Protein AF-A0A9W6S4X0-F1 (afdb_monomer_lite)

Structure (mmCIF, N/CA/C/O backbone):
data_AF-A0A9W6S4X0-F1
#
_entry.id   AF-A0A9W6S4X0-F1
#
loop_
_atom_site.group_PDB
_atom_site.id
_atom_site.type_symbol
_atom_site.label_atom_id
_atom_site.label_alt_id
_atom_site.label_comp_id
_atom_site.label_asym_id
_atom_site.label_entity_id
_atom_site.label_seq_id
_atom_site.pdbx_PDB_ins_code
_atom_site.Cartn_x
_atom_site.Cartn_y
_atom_site.Cartn_z
_atom_site.occupancy
_atom_site.B_iso_or_equiv
_atom_site.auth_seq_id
_atom_site.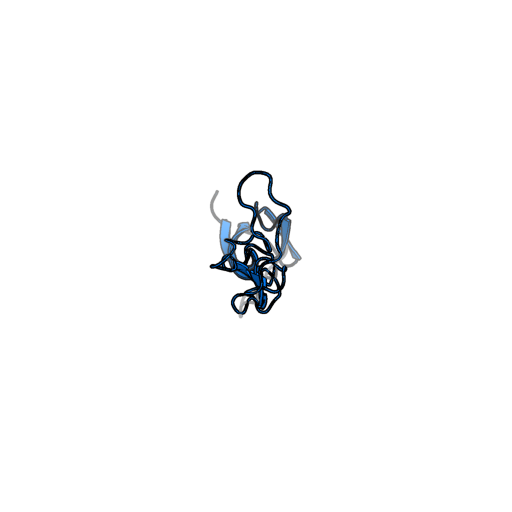auth_comp_id
_atom_site.auth_asym_id
_atom_site.auth_atom_id
_atom_site.pdbx_PDB_model_num
ATOM 1 N N . MET A 1 1 ? -1.018 1.455 41.306 1.00 39.91 1 MET A N 1
ATOM 2 C CA . MET A 1 1 ? -1.553 2.200 40.137 1.00 39.91 1 MET A CA 1
ATOM 3 C C . MET A 1 1 ? -1.912 1.153 39.099 1.00 39.91 1 MET A C 1
ATOM 5 O O . MET A 1 1 ? -1.119 0.854 38.219 1.00 39.91 1 MET A O 1
ATOM 9 N N . GLU A 1 2 ? -3.034 0.477 39.305 1.00 40.28 2 GLU A N 1
ATOM 10 C CA . GLU A 1 2 ? -3.358 -0.791 38.646 1.00 40.28 2 GLU A CA 1
ATOM 11 C C . GLU A 1 2 ? -4.745 -0.646 38.024 1.00 40.28 2 GLU A C 1
ATOM 13 O O . GLU A 1 2 ? -5.674 -0.227 38.710 1.00 40.28 2 GLU A O 1
ATOM 18 N N . GLY A 1 3 ? -4.874 -0.916 36.721 1.00 46.78 3 GLY A N 1
ATOM 19 C CA . GLY A 1 3 ? -6.175 -0.902 36.042 1.00 46.78 3 GLY A CA 1
ATOM 20 C C . GLY A 1 3 ? -6.211 -0.368 34.607 1.00 46.78 3 GLY A C 1
ATOM 2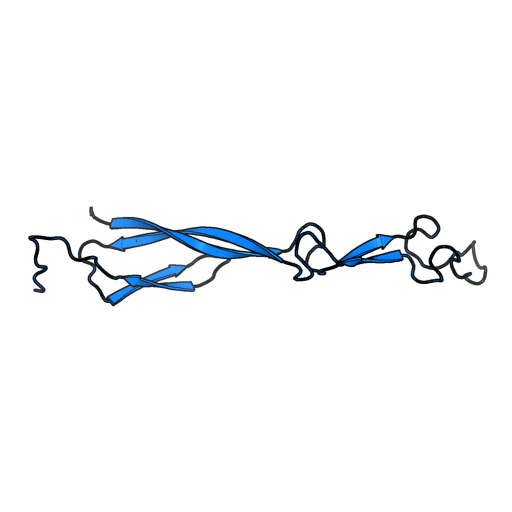1 O O . GLY A 1 3 ? -7.297 -0.108 34.104 1.00 46.78 3 GLY A O 1
ATOM 22 N N . ALA A 1 4 ? -5.082 -0.174 33.922 1.00 57.00 4 ALA A N 1
ATOM 23 C CA . ALA A 1 4 ? -5.118 0.107 32.486 1.00 57.00 4 ALA A CA 1
ATOM 24 C C . ALA A 1 4 ? -5.219 -1.216 31.709 1.00 57.00 4 ALA A C 1
ATOM 26 O O . ALA A 1 4 ? -4.270 -1.998 31.692 1.00 57.00 4 ALA A O 1
ATOM 27 N N . GLY A 1 5 ? -6.369 -1.477 31.087 1.00 68.69 5 GLY A N 1
ATOM 28 C CA . GLY A 1 5 ? -6.490 -2.531 30.081 1.00 68.69 5 GLY A CA 1
ATOM 29 C C . GLY A 1 5 ? -5.963 -2.007 28.748 1.00 68.69 5 GLY A C 1
ATOM 30 O O . GLY A 1 5 ? -6.282 -0.884 28.364 1.00 68.69 5 GLY A O 1
ATOM 31 N N . SER A 1 6 ? -5.149 -2.785 28.041 1.00 75.50 6 SER A N 1
ATOM 32 C CA . SER A 1 6 ? -4.754 -2.456 26.669 1.00 75.50 6 SER A CA 1
ATOM 33 C C . SER A 1 6 ? -5.639 -3.233 25.705 1.00 75.50 6 SER A C 1
ATOM 35 O O . SER A 1 6 ? -5.753 -4.451 25.832 1.00 75.50 6 SER A O 1
ATOM 37 N N . HIS A 1 7 ? -6.277 -2.537 24.766 1.00 84.56 7 HIS A N 1
ATOM 38 C CA . HIS A 1 7 ? -7.029 -3.177 23.691 1.00 84.56 7 HIS A CA 1
ATOM 39 C C . HIS A 1 7 ? -6.296 -3.003 22.368 1.00 84.56 7 HIS A C 1
ATOM 41 O O . HIS A 1 7 ? -6.030 -1.883 21.932 1.00 84.56 7 HIS A O 1
ATOM 47 N N . GLU A 1 8 ? -5.998 -4.127 21.727 1.00 86.88 8 GLU A N 1
ATOM 48 C CA . GLU A 1 8 ? -5.424 -4.164 20.390 1.00 86.88 8 GLU A CA 1
ATOM 49 C C . GLU A 1 8 ? -6.526 -4.070 19.336 1.00 86.88 8 GLU A C 1
ATOM 51 O O . GLU A 1 8 ? -7.588 -4.688 19.456 1.00 86.88 8 GLU A O 1
ATOM 56 N N . PHE A 1 9 ? -6.276 -3.290 18.291 1.00 86.62 9 PHE A N 1
ATOM 57 C CA . PHE A 1 9 ? -7.176 -3.164 17.155 1.00 86.62 9 PHE A CA 1
ATOM 58 C C . PHE A 1 9 ? -6.390 -3.037 15.854 1.00 86.62 9 PHE A C 1
ATOM 60 O O . PHE A 1 9 ? -5.269 -2.530 15.818 1.00 86.62 9 PHE A O 1
ATOM 67 N N . ALA A 1 10 ? -7.005 -3.519 14.779 1.00 89.56 10 ALA A N 1
ATOM 68 C CA . ALA A 1 10 ? -6.448 -3.493 13.440 1.00 89.56 10 ALA A CA 1
ATOM 69 C C . ALA A 1 10 ? -6.851 -2.204 12.716 1.00 89.56 10 ALA A C 1
ATOM 71 O O . ALA A 1 10 ? -8.035 -1.865 12.640 1.00 89.56 10 ALA A O 1
ATOM 72 N N . VAL A 1 11 ? -5.869 -1.506 12.156 1.00 90.31 11 VAL A N 1
ATOM 73 C CA . VAL A 1 11 ? -6.057 -0.317 11.325 1.00 90.31 11 VAL A CA 1
ATOM 74 C C . VAL A 1 11 ? -5.579 -0.627 9.917 1.00 90.31 11 VAL A C 1
ATOM 76 O O . VAL A 1 11 ? -4.473 -1.135 9.723 1.00 90.31 11 VAL A O 1
ATOM 79 N N . GLY A 1 12 ? -6.432 -0.334 8.937 1.00 90.31 12 GLY A N 1
ATOM 80 C CA . GLY A 1 12 ? -6.072 -0.438 7.530 1.00 90.31 12 GLY A CA 1
ATOM 81 C C . GLY A 1 12 ? -5.010 0.595 7.172 1.00 90.31 12 GLY A C 1
ATOM 82 O O . GLY A 1 12 ? -5.145 1.774 7.498 1.00 90.31 12 GLY A O 1
ATOM 83 N N . ASP A 1 13 ? -3.976 0.141 6.484 1.00 91.31 13 ASP A N 1
ATOM 84 C CA . ASP A 1 13 ? -2.875 0.951 5.986 1.00 91.31 13 ASP A CA 1
ATOM 85 C C . ASP A 1 13 ? -2.598 0.594 4.519 1.00 91.31 13 ASP A C 1
ATOM 87 O O . ASP A 1 13 ? -3.223 -0.298 3.930 1.00 91.31 13 ASP A O 1
ATOM 91 N N . ARG A 1 14 ? -1.655 1.297 3.903 1.00 92.19 14 ARG A N 1
ATOM 92 C CA . ARG A 1 14 ? -1.154 0.986 2.571 1.00 92.19 14 ARG A CA 1
ATOM 93 C C . ARG A 1 14 ? 0.358 1.103 2.546 1.00 92.19 14 ARG A C 1
ATOM 95 O O . ARG A 1 14 ? 0.921 2.110 2.963 1.00 92.19 14 ARG A O 1
ATOM 102 N N . GLU A 1 15 ? 0.999 0.100 1.978 1.00 92.69 15 GLU A N 1
ATOM 103 C CA . GLU A 1 15 ? 2.434 0.118 1.724 1.00 92.69 15 GLU A CA 1
ATOM 104 C C . GLU A 1 15 ? 2.702 0.281 0.226 1.00 92.69 15 GLU A C 1
ATOM 106 O O . GLU A 1 15 ? 1.870 -0.049 -0.627 1.00 92.69 15 GLU A O 1
ATOM 111 N N . ILE A 1 16 ? 3.864 0.843 -0.106 1.00 94.75 16 ILE A N 1
ATOM 112 C CA . ILE A 1 16 ? 4.291 0.997 -1.496 1.00 94.75 16 ILE A CA 1
ATOM 113 C C . ILE A 1 16 ? 4.457 -0.397 -2.101 1.00 94.75 16 ILE A C 1
ATOM 115 O O . ILE A 1 16 ? 5.094 -1.267 -1.518 1.00 94.75 16 ILE A O 1
ATOM 119 N N . CYS A 1 17 ? 3.895 -0.611 -3.290 1.00 95.38 17 CYS A N 1
ATOM 120 C CA . CYS A 1 17 ? 4.020 -1.891 -3.970 1.00 95.38 17 CYS A CA 1
ATOM 121 C C . CYS A 1 17 ? 5.477 -2.139 -4.358 1.00 95.38 17 CYS A C 1
ATOM 123 O O . CYS A 1 17 ? 5.994 -1.464 -5.250 1.00 95.38 17 CYS A O 1
ATOM 125 N N . ASP A 1 18 ? 6.098 -3.150 -3.755 1.00 93.94 18 ASP A N 1
ATOM 126 C CA . ASP A 1 18 ? 7.505 -3.471 -3.988 1.00 93.94 18 ASP A CA 1
ATOM 127 C C . ASP A 1 18 ? 7.794 -3.850 -5.456 1.00 93.94 18 ASP A C 1
ATOM 129 O O . ASP A 1 18 ? 8.779 -3.417 -6.050 1.00 93.94 18 ASP A O 1
ATOM 133 N N . SER A 1 19 ? 6.868 -4.542 -6.128 1.00 92.31 19 SER A N 1
ATOM 134 C CA . SER A 1 19 ? 7.066 -4.976 -7.522 1.00 92.31 19 SER A CA 1
ATOM 135 C C . SER A 1 19 ? 7.183 -3.832 -8.535 1.00 92.31 19 SER A C 1
ATOM 137 O O . SER A 1 19 ? 7.792 -4.005 -9.589 1.00 92.31 19 SER A O 1
ATOM 139 N N . CYS A 1 20 ? 6.574 -2.678 -8.258 1.00 94.06 20 CYS A N 1
ATOM 140 C CA . CYS A 1 20 ? 6.616 -1.514 -9.151 1.00 94.06 20 CYS A CA 1
ATOM 141 C C . CYS A 1 20 ? 7.145 -0.247 -8.478 1.00 94.06 20 CYS A C 1
ATOM 143 O O . CYS A 1 20 ? 7.130 0.812 -9.103 1.00 94.06 20 CYS A O 1
ATOM 145 N N . GLN A 1 21 ? 7.577 -0.344 -7.219 1.00 94.31 21 GLN A N 1
ATOM 146 C CA . GLN A 1 21 ? 8.086 0.761 -6.408 1.00 94.31 21 GLN A CA 1
ATOM 147 C C . GLN A 1 21 ? 7.166 1.997 -6.458 1.00 94.31 21 GLN A C 1
ATOM 149 O O . GLN A 1 21 ? 7.613 3.126 -6.635 1.00 94.31 21 GLN A O 1
ATOM 154 N N . GLY A 1 22 ? 5.848 1.781 -6.382 1.00 93.94 22 GLY A N 1
ATOM 155 C CA . GLY A 1 22 ? 4.860 2.868 -6.414 1.00 93.94 22 GLY A CA 1
ATOM 156 C C . GLY A 1 22 ? 4.419 3.338 -7.802 1.00 93.94 22 GLY A C 1
ATOM 157 O O . GLY A 1 22 ? 3.483 4.126 -7.900 1.00 93.94 22 GLY A O 1
ATOM 158 N N . ALA A 1 23 ? 5.027 2.852 -8.887 1.00 93.31 23 ALA A N 1
ATOM 159 C CA . ALA A 1 23 ? 4.752 3.362 -10.234 1.00 93.31 23 ALA A CA 1
ATOM 160 C C . ALA A 1 23 ? 3.436 2.857 -10.858 1.00 93.31 23 ALA A C 1
ATOM 162 O O . ALA A 1 23 ? 3.012 3.375 -11.894 1.00 93.31 23 ALA A O 1
ATOM 163 N N . GLY A 1 24 ? 2.838 1.795 -10.303 1.00 93.50 24 GLY A N 1
ATOM 164 C CA . GLY A 1 24 ? 1.648 1.130 -10.860 1.00 93.50 24 GLY A CA 1
ATOM 165 C C . GLY A 1 24 ? 1.911 0.347 -12.156 1.00 93.50 24 GLY A C 1
ATOM 166 O O . GLY A 1 24 ? 1.023 -0.320 -12.681 1.00 93.50 24 GLY A O 1
ATOM 167 N N . ARG A 1 25 ? 3.146 0.375 -12.662 1.00 94.19 25 ARG A N 1
ATOM 168 C CA . ARG A 1 25 ? 3.592 -0.299 -13.885 1.00 94.19 25 ARG A CA 1
ATOM 169 C C . ARG A 1 25 ? 5.029 -0.773 -13.742 1.00 94.19 25 ARG A C 1
ATOM 171 O O . ARG A 1 25 ? 5.801 -0.185 -12.988 1.00 94.19 25 ARG A O 1
ATOM 178 N N . THR A 1 26 ? 5.387 -1.822 -14.464 1.00 91.44 26 THR A N 1
ATOM 179 C CA . THR A 1 26 ? 6.753 -2.345 -14.514 1.00 91.44 26 THR A CA 1
ATOM 180 C C . THR A 1 26 ? 7.361 -2.065 -15.879 1.00 91.44 26 THR A C 1
ATOM 182 O O . THR A 1 26 ? 6.671 -2.060 -16.899 1.00 91.44 26 THR A O 1
ATOM 185 N N . VAL A 1 27 ? 8.664 -1.790 -15.898 1.00 89.31 27 VAL A N 1
ATOM 186 C CA . VAL A 1 27 ? 9.395 -1.483 -17.129 1.00 89.31 27 VAL A CA 1
ATOM 187 C C . VAL A 1 27 ? 10.374 -2.610 -17.401 1.00 89.31 27 VAL A C 1
ATOM 189 O O . VAL A 1 27 ? 11.363 -2.774 -16.683 1.00 89.31 27 VAL A O 1
ATOM 192 N N . ARG A 1 28 ? 10.136 -3.371 -18.470 1.00 90.19 28 ARG A N 1
ATOM 193 C CA . ARG A 1 28 ? 11.130 -4.309 -18.988 1.00 90.19 28 ARG A CA 1
ATOM 194 C C . ARG A 1 28 ? 12.058 -3.553 -19.928 1.00 90.19 28 ARG A C 1
ATOM 196 O O . ARG A 1 28 ? 11.641 -3.086 -20.989 1.00 90.19 28 ARG A O 1
ATOM 203 N N . ARG A 1 29 ? 13.328 -3.435 -19.544 1.00 92.88 29 ARG A N 1
ATOM 204 C CA . ARG A 1 29 ? 14.352 -2.827 -20.403 1.00 92.88 29 ARG A CA 1
ATOM 205 C C . ARG A 1 29 ? 14.565 -3.686 -21.644 1.00 92.88 29 ARG A C 1
ATOM 207 O O . ARG A 1 29 ? 14.559 -4.912 -21.569 1.00 92.88 29 ARG A O 1
ATOM 214 N N . CYS A 1 30 ? 14.770 -3.033 -22.782 1.00 93.12 30 CYS A N 1
ATOM 215 C CA . CYS A 1 30 ? 15.169 -3.712 -24.005 1.00 93.12 30 CYS A CA 1
ATOM 216 C C . CYS A 1 30 ? 16.567 -4.304 -23.805 1.00 93.12 30 CYS A C 1
ATOM 218 O O . CYS A 1 30 ? 17.516 -3.562 -23.548 1.00 93.12 30 CYS A O 1
ATOM 220 N N . GLU A 1 31 ? 16.678 -5.626 -23.922 1.00 92.06 31 GLU A N 1
ATOM 221 C CA . GLU A 1 31 ? 17.927 -6.375 -23.725 1.00 92.06 31 GLU A CA 1
ATOM 222 C C . GLU A 1 31 ? 18.946 -6.078 -24.819 1.00 92.06 31 GLU A C 1
ATOM 224 O O . GLU A 1 31 ? 20.142 -6.057 -24.556 1.00 92.06 31 GLU A O 1
ATOM 229 N N . THR A 1 32 ? 18.467 -5.755 -26.022 1.00 90.75 32 THR A N 1
ATOM 230 C CA . THR A 1 32 ? 19.311 -5.326 -27.131 1.00 90.75 32 THR A CA 1
ATOM 231 C C . THR A 1 32 ? 20.006 -4.017 -26.717 1.00 90.75 32 THR A C 1
ATOM 233 O O . THR A 1 32 ? 21.213 -4.018 -26.500 1.00 90.75 32 THR A O 1
ATOM 236 N N . CYS A 1 33 ? 19.294 -2.891 -26.562 1.00 92.00 33 CYS A N 1
ATOM 237 C CA . CYS A 1 33 ? 19.942 -1.584 -26.316 1.00 92.00 33 CYS A CA 1
ATOM 238 C C . CYS A 1 33 ? 20.260 -1.271 -24.846 1.00 92.00 33 CYS A C 1
ATOM 240 O O . CYS A 1 33 ? 20.746 -0.179 -24.530 1.00 92.00 33 CYS A O 1
ATOM 242 N N . GLY A 1 34 ? 19.958 -2.195 -23.935 1.00 90.25 34 GLY A N 1
ATOM 243 C CA . GLY A 1 34 ? 20.148 -2.035 -22.494 1.00 90.25 34 GLY A CA 1
ATOM 244 C C . GLY A 1 34 ? 19.298 -0.921 -21.878 1.00 90.25 34 GLY A C 1
ATOM 245 O O . GLY A 1 34 ? 19.736 -0.277 -20.931 1.00 90.25 34 GLY A O 1
ATOM 246 N N . GLY A 1 35 ? 18.112 -0.633 -22.424 1.00 91.50 35 GLY A N 1
ATOM 247 C CA . GLY A 1 35 ? 17.264 0.462 -21.925 1.00 91.50 35 GLY A CA 1
ATOM 248 C C . GLY A 1 35 ? 17.379 1.798 -22.669 1.00 91.50 35 GLY A C 1
ATOM 249 O O . GLY A 1 35 ? 16.545 2.670 -22.461 1.00 91.50 35 GLY A O 1
ATOM 250 N N . ARG A 1 36 ? 18.387 1.981 -23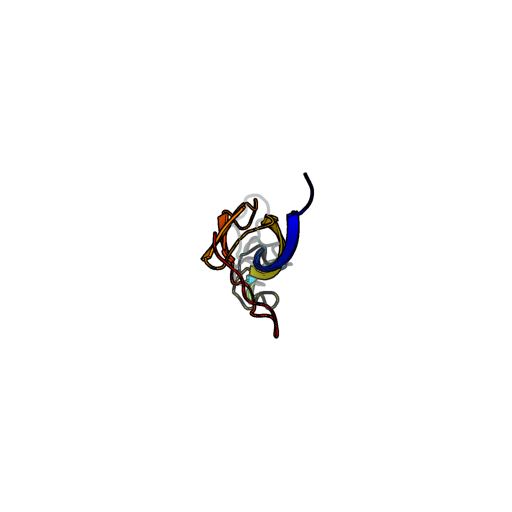.534 1.00 92.06 36 ARG A N 1
ATOM 251 C CA . ARG A 1 36 ? 18.723 3.303 -24.108 1.00 92.06 36 ARG A CA 1
ATOM 252 C C . ARG A 1 36 ? 17.813 3.782 -25.239 1.00 92.06 36 ARG A C 1
ATOM 254 O O . ARG A 1 36 ? 17.689 4.977 -25.455 1.00 92.06 36 ARG A O 1
ATOM 261 N N . GLY A 1 37 ? 17.217 2.861 -25.991 1.00 92.62 37 GLY A N 1
ATOM 262 C CA . GLY A 1 37 ? 16.423 3.173 -27.185 1.00 92.62 37 GLY A CA 1
ATOM 263 C C . GLY A 1 37 ? 17.252 3.438 -28.446 1.00 92.62 37 GLY A C 1
ATOM 264 O O . GLY A 1 37 ? 16.690 3.538 -29.533 1.00 92.62 37 GLY A O 1
ATOM 265 N N . TYR A 1 38 ? 18.579 3.484 -28.348 1.00 93.06 38 TYR A N 1
ATOM 266 C CA . TYR A 1 38 ? 19.478 3.698 -29.480 1.00 93.06 38 TYR A CA 1
ATOM 267 C C . TYR A 1 38 ? 20.841 3.035 -29.254 1.00 93.06 38 TYR A C 1
ATOM 269 O O . TYR A 1 38 ? 21.174 2.603 -28.146 1.00 93.06 38 TYR A O 1
ATOM 277 N N . TRP A 1 39 ? 21.615 2.977 -30.330 1.00 89.94 39 TRP A N 1
ATOM 278 C CA . TRP A 1 39 ? 22.972 2.456 -30.411 1.00 89.94 39 TRP A CA 1
ATOM 279 C C . TRP A 1 39 ? 23.912 3.565 -30.848 1.00 89.94 39 TRP A C 1
ATOM 281 O O . TRP A 1 39 ? 23.585 4.325 -31.758 1.00 89.94 39 TRP A O 1
ATOM 291 N N . GLN A 1 40 ? 25.090 3.638 -30.240 1.00 88.75 40 GLN A N 1
ATOM 292 C CA . GLN A 1 40 ? 26.132 4.561 -30.667 1.00 88.75 40 GLN A CA 1
ATOM 293 C C . GLN A 1 40 ? 27.494 3.885 -30.525 1.00 88.75 40 GLN A C 1
ATOM 295 O O . GLN A 1 40 ? 27.808 3.352 -29.460 1.00 88.75 40 GLN A O 1
ATOM 300 N N . PHE A 1 41 ? 28.298 3.924 -31.588 1.00 85.25 41 PHE A N 1
ATOM 301 C CA . PHE A 1 41 ? 29.660 3.400 -31.599 1.00 85.25 41 PHE A CA 1
ATOM 302 C C . PHE A 1 41 ? 30.644 4.562 -31.790 1.00 85.25 41 PHE A C 1
ATOM 304 O O . PHE A 1 41 ? 30.804 5.097 -32.885 1.00 85.25 41 PHE A O 1
ATOM 311 N N . GLY A 1 42 ? 31.299 4.985 -30.706 1.00 85.69 42 GLY A N 1
ATOM 312 C CA . GLY A 1 42 ? 32.205 6.138 -30.730 1.00 85.69 42 GLY A CA 1
ATOM 313 C C . GLY A 1 42 ? 31.469 7.447 -31.042 1.00 85.69 42 GLY A C 1
ATOM 314 O O . GLY A 1 42 ? 30.441 7.740 -30.429 1.00 85.69 42 GLY A O 1
ATOM 315 N N . SER A 1 43 ? 31.992 8.218 -31.999 1.00 87.31 43 SER A N 1
ATOM 316 C CA . SER A 1 43 ? 31.444 9.517 -32.432 1.00 87.31 43 SER A CA 1
ATOM 317 C C . SER A 1 43 ? 30.419 9.410 -33.572 1.00 87.31 43 SER A C 1
ATOM 319 O O . SER A 1 43 ? 30.118 10.408 -34.225 1.00 87.31 43 SER A O 1
ATOM 321 N N . SER A 1 44 ? 29.911 8.208 -33.864 1.00 86.62 44 SER A N 1
ATOM 322 C CA . SER A 1 44 ? 28.889 7.994 -34.895 1.00 86.62 44 SER A CA 1
ATOM 323 C C . SER A 1 44 ? 27.546 8.624 -34.510 1.00 86.62 44 SER A C 1
ATOM 325 O O . SER A 1 44 ? 27.215 8.702 -33.328 1.00 86.62 44 SER A O 1
ATOM 327 N N . VAL A 1 45 ? 26.715 8.958 -35.502 1.00 89.75 45 VAL A N 1
ATOM 328 C CA . VAL A 1 45 ? 25.322 9.374 -35.267 1.00 89.75 45 VAL A CA 1
ATOM 329 C C . VAL A 1 45 ? 24.555 8.247 -34.548 1.00 89.75 45 VAL A C 1
ATOM 331 O O . VAL A 1 45 ? 24.627 7.095 -34.990 1.00 89.75 45 VAL A O 1
ATOM 334 N N . PRO A 1 46 ? 23.833 8.533 -33.446 1.00 90.31 46 PRO A N 1
ATOM 335 C CA . PRO A 1 46 ? 23.069 7.522 -32.726 1.00 90.31 46 PRO A CA 1
ATOM 336 C C . PRO A 1 46 ? 21.968 6.944 -33.616 1.00 90.31 46 PRO A C 1
ATOM 338 O O . PRO A 1 46 ? 21.148 7.666 -34.182 1.00 90.31 46 PRO A O 1
ATOM 341 N N . THR A 1 47 ? 21.948 5.619 -33.727 1.00 91.88 47 THR A N 1
ATOM 342 C CA . THR A 1 47 ? 20.973 4.886 -34.538 1.00 91.88 47 THR A CA 1
ATOM 343 C C . THR A 1 47 ? 19.887 4.312 -33.642 1.00 91.88 47 THR A C 1
ATOM 345 O O . THR A 1 47 ? 20.171 3.718 -32.603 1.00 91.88 47 THR A O 1
ATOM 348 N N . LYS A 1 48 ? 18.625 4.487 -34.033 1.00 94.06 48 LYS A N 1
ATOM 349 C CA . LYS A 1 48 ? 17.459 3.994 -33.295 1.00 94.06 48 LYS A CA 1
ATOM 350 C C . LYS A 1 48 ? 17.529 2.475 -33.101 1.00 94.06 48 LYS A C 1
ATOM 352 O O . LYS A 1 48 ? 17.905 1.747 -34.009 1.00 94.06 48 LYS A O 1
ATOM 357 N N . CYS A 1 49 ? 17.132 1.994 -31.926 1.00 93.56 49 CYS A N 1
ATOM 358 C CA . CYS A 1 49 ? 17.041 0.561 -31.681 1.00 93.56 49 CYS A CA 1
ATOM 359 C C . CYS A 1 49 ? 15.786 -0.028 -32.327 1.00 93.56 49 CYS A C 1
ATOM 361 O O . CYS A 1 49 ? 14.674 0.284 -31.892 1.00 93.56 49 CYS A O 1
ATOM 363 N N . ASP A 1 50 ? 15.968 -0.903 -33.319 1.00 92.12 50 ASP A N 1
ATOM 364 C CA . ASP A 1 50 ? 14.876 -1.588 -34.021 1.00 92.12 50 ASP A CA 1
ATOM 365 C C . ASP A 1 50 ? 14.062 -2.497 -33.097 1.00 92.12 50 ASP A C 1
ATOM 367 O O . ASP A 1 50 ? 12.835 -2.467 -33.128 1.00 92.12 50 ASP A O 1
ATOM 371 N N . ALA A 1 51 ? 14.725 -3.222 -32.190 1.00 90.44 51 ALA A N 1
ATOM 372 C CA . ALA A 1 51 ? 14.073 -4.187 -31.302 1.00 90.44 51 ALA A CA 1
ATOM 373 C C . ALA A 1 51 ? 13.022 -3.561 -30.365 1.00 90.44 51 ALA A C 1
ATOM 375 O O . ALA A 1 51 ? 12.055 -4.217 -29.991 1.00 90.44 51 ALA A O 1
ATOM 376 N N . CYS A 1 52 ? 13.190 -2.291 -29.981 1.00 91.44 52 CYS A N 1
ATOM 377 C CA . CYS A 1 52 ? 12.216 -1.560 -29.158 1.00 91.44 52 CYS A CA 1
ATOM 378 C C . CYS A 1 52 ? 11.591 -0.361 -29.879 1.00 91.44 52 CYS A C 1
ATOM 380 O O . CYS A 1 52 ? 10.894 0.441 -29.251 1.00 91.44 52 CYS A O 1
ATOM 382 N N . GLY A 1 53 ? 11.880 -0.182 -31.170 1.00 91.06 53 GLY A N 1
ATOM 383 C CA . GLY A 1 53 ? 11.432 0.972 -31.939 1.00 91.06 53 GLY A CA 1
ATOM 384 C C . GLY A 1 53 ? 11.770 2.308 -31.272 1.00 91.06 53 GLY A C 1
ATOM 385 O O . GLY A 1 53 ? 10.964 3.238 -31.334 1.00 91.06 53 GLY A O 1
ATOM 386 N N . GLY A 1 54 ? 12.945 2.433 -30.651 1.00 91.50 54 GLY A N 1
ATOM 387 C CA . GLY A 1 54 ? 13.404 3.672 -30.011 1.00 91.50 54 GLY A CA 1
ATOM 388 C C . GLY A 1 54 ? 12.933 3.913 -28.577 1.00 91.50 54 GLY A C 1
ATOM 389 O O . GLY A 1 54 ? 13.397 4.858 -27.949 1.00 91.50 54 GLY A O 1
ATOM 390 N N . LYS A 1 55 ? 12.038 3.078 -28.037 1.00 91.50 55 LYS A N 1
ATOM 391 C CA . LYS A 1 55 ? 11.429 3.305 -26.713 1.00 91.50 55 LYS A CA 1
ATOM 392 C C . LYS A 1 55 ? 12.334 2.935 -25.536 1.00 91.50 55 LYS A C 1
ATOM 394 O O . LYS A 1 55 ? 12.053 3.306 -24.406 1.00 91.50 55 LYS A O 1
ATOM 399 N N . GLY A 1 56 ? 13.379 2.145 -25.775 1.00 91.38 56 GLY A N 1
ATOM 400 C CA . GLY A 1 56 ? 14.289 1.655 -24.736 1.00 91.38 56 GLY A CA 1
ATOM 401 C C . GLY A 1 56 ? 13.730 0.513 -23.881 1.00 91.38 56 GLY A C 1
ATOM 402 O O . GLY A 1 56 ? 14.505 -0.229 -23.285 1.00 91.38 56 GLY A O 1
ATOM 403 N N . GLY A 1 57 ? 12.421 0.274 -23.877 1.00 91.94 57 GLY A N 1
ATOM 404 C CA . GLY A 1 57 ? 11.801 -0.834 -23.154 1.00 91.94 57 GLY A CA 1
ATOM 405 C C . GLY A 1 57 ? 10.311 -0.971 -23.448 1.00 91.94 57 GLY A C 1
ATOM 406 O O . GLY A 1 57 ? 9.763 -0.245 -24.280 1.00 91.94 57 GLY A O 1
ATOM 407 N N . ALA A 1 58 ? 9.678 -1.914 -22.758 1.00 90.12 58 ALA A N 1
ATOM 408 C CA . ALA A 1 58 ? 8.236 -2.121 -22.769 1.00 90.12 58 ALA A CA 1
ATOM 409 C C . ALA A 1 58 ? 7.680 -1.922 -21.356 1.00 90.12 58 ALA A C 1
ATOM 411 O O . ALA A 1 58 ? 8.213 -2.470 -20.389 1.00 90.12 58 ALA A O 1
ATOM 412 N N . GLU A 1 59 ? 6.613 -1.136 -21.247 1.00 90.62 59 GLU A N 1
ATOM 413 C CA . GLU A 1 59 ? 5.876 -0.956 -20.000 1.00 90.62 59 GLU A CA 1
ATOM 414 C C . GLU A 1 59 ? 4.741 -1.977 -19.928 1.00 90.62 59 GLU A C 1
ATOM 416 O O . GLU A 1 59 ? 4.122 -2.318 -20.939 1.00 90.62 59 GLU A O 1
ATOM 421 N N . SER A 1 60 ? 4.476 -2.499 -18.739 1.00 92.31 60 SER A N 1
ATOM 422 C CA . SER A 1 60 ? 3.385 -3.440 -18.491 1.00 92.31 60 SER A CA 1
ATOM 423 C C . SER A 1 60 ? 2.660 -3.073 -17.199 1.00 92.31 60 SER A C 1
ATOM 425 O O . SER A 1 60 ? 3.281 -2.524 -16.283 1.00 92.31 60 SER A O 1
ATOM 427 N N . PRO A 1 61 ? 1.343 -3.328 -17.112 1.00 94.06 61 PRO A N 1
ATOM 428 C CA . PRO A 1 61 ? 0.584 -3.044 -15.902 1.00 94.06 61 PRO A CA 1
ATOM 429 C C . PRO A 1 61 ? 1.157 -3.833 -14.719 1.00 94.06 61 PRO A C 1
ATOM 431 O O . PRO A 1 61 ? 1.500 -5.009 -14.851 1.00 94.06 61 PRO A O 1
ATOM 434 N N . CYS A 1 62 ? 1.258 -3.204 -13.546 1.00 95.12 62 CYS A N 1
ATOM 435 C CA . CYS A 1 62 ? 1.637 -3.940 -12.347 1.00 95.12 62 CYS A CA 1
ATOM 436 C C . CYS A 1 62 ? 0.423 -4.706 -11.814 1.00 95.12 62 CYS A C 1
ATOM 438 O O . CYS A 1 62 ? -0.502 -4.118 -11.248 1.00 95.12 62 CYS A O 1
ATOM 440 N N . HIS A 1 63 ? 0.442 -6.027 -11.975 1.00 93.50 63 HIS A N 1
ATOM 441 C CA . HIS A 1 63 ? -0.609 -6.899 -11.453 1.00 93.50 63 HIS A CA 1
ATOM 442 C C . HIS A 1 63 ? -0.566 -7.028 -9.923 1.00 93.50 63 HIS A C 1
ATOM 444 O O . HIS A 1 63 ? -1.617 -7.180 -9.312 1.00 93.50 63 HIS A O 1
ATOM 450 N N . GLY A 1 64 ? 0.612 -6.891 -9.299 1.00 90.88 64 GLY A N 1
ATOM 451 C CA . GLY A 1 64 ? 0.778 -7.023 -7.844 1.00 90.88 64 GLY A CA 1
ATOM 452 C C . GLY A 1 64 ? 0.039 -5.961 -7.025 1.00 90.88 64 GLY A C 1
ATOM 453 O O . GLY A 1 64 ? -0.352 -6.221 -5.895 1.00 90.88 64 GLY A O 1
ATOM 454 N N . CYS A 1 65 ? -0.208 -4.784 -7.603 1.00 95.00 65 CYS A N 1
ATOM 455 C CA . CYS A 1 65 ? -0.999 -3.720 -6.979 1.00 95.00 65 CYS A CA 1
ATOM 456 C C . CYS A 1 65 ? -2.223 -3.315 -7.803 1.00 95.00 65 CYS A C 1
ATOM 458 O O . CYS A 1 65 ? -2.816 -2.272 -7.528 1.00 95.00 65 CYS A O 1
ATOM 460 N N . ALA A 1 66 ? -2.578 -4.089 -8.835 1.00 93.94 66 ALA A N 1
ATOM 461 C CA . ALA A 1 66 ? -3.662 -3.772 -9.764 1.00 93.94 66 ALA A CA 1
ATOM 462 C C . ALA A 1 66 ? -3.637 -2.299 -10.231 1.00 93.94 66 ALA A C 1
ATOM 464 O O . ALA A 1 66 ? -4.629 -1.585 -10.113 1.00 93.94 66 ALA A O 1
ATOM 465 N N . LEU A 1 67 ? -2.479 -1.837 -10.722 1.00 94.25 67 LEU A N 1
ATOM 466 C CA . LEU A 1 67 ? -2.221 -0.459 -11.187 1.00 94.25 67 LEU A CA 1
ATOM 467 C C . LEU A 1 67 ? -2.229 0.645 -10.118 1.00 94.25 67 LEU A C 1
ATOM 469 O O . LEU A 1 67 ? -1.907 1.786 -10.442 1.00 94.25 67 LEU A O 1
ATOM 473 N N . SER A 1 68 ? -2.551 0.344 -8.861 1.00 94.69 68 SER A N 1
ATOM 474 C CA . SER A 1 68 ? -2.682 1.381 -7.830 1.00 94.69 68 SER A CA 1
ATOM 475 C C . SER A 1 68 ? -1.342 1.942 -7.347 1.00 94.69 68 SER A C 1
ATOM 477 O O . SER A 1 68 ? -1.281 3.085 -6.919 1.00 94.69 68 SER A O 1
ATOM 479 N N . GLY A 1 69 ? -0.261 1.159 -7.428 1.00 94.94 69 GLY A N 1
ATOM 480 C CA . GLY A 1 69 ? 1.053 1.527 -6.888 1.00 94.94 69 GLY A CA 1
ATOM 481 C C . GLY A 1 69 ? 1.233 1.203 -5.399 1.00 94.94 69 GLY A C 1
ATOM 482 O O . GLY A 1 69 ? 2.350 1.277 -4.894 1.00 94.94 69 GLY A O 1
ATOM 483 N N . TRP A 1 70 ? 0.192 0.753 -4.704 1.00 95.00 70 TRP A N 1
ATOM 484 C CA . TRP A 1 70 ? 0.244 0.376 -3.290 1.00 95.00 70 TRP A CA 1
ATOM 485 C C . TRP A 1 70 ? -0.491 -0.936 -3.041 1.00 95.00 70 TRP A C 1
ATOM 487 O O . TRP A 1 70 ? -1.355 -1.341 -3.816 1.00 95.00 70 TRP A O 1
ATOM 497 N N . VAL A 1 71 ? -0.142 -1.617 -1.959 1.00 95.19 71 VAL A N 1
ATOM 498 C CA . VAL A 1 71 ? -0.863 -2.806 -1.501 1.00 95.19 71 VAL A CA 1
ATOM 499 C C . VAL A 1 71 ? -1.474 -2.515 -0.138 1.00 95.19 71 VAL A C 1
ATOM 501 O O . VAL A 1 71 ? -0.879 -1.832 0.696 1.00 95.19 71 VAL A O 1
ATOM 504 N N . ALA A 1 72 ? -2.720 -2.950 0.048 1.00 92.69 72 ALA A N 1
ATOM 505 C CA . ALA A 1 72 ? -3.418 -2.773 1.311 1.00 92.69 72 ALA A CA 1
ATOM 506 C C . ALA A 1 72 ? -2.747 -3.647 2.369 1.00 92.69 72 ALA A C 1
ATOM 508 O O . ALA A 1 72 ? -2.539 -4.841 2.154 1.00 92.69 72 ALA A O 1
ATOM 509 N N . THR A 1 73 ? -2.434 -3.042 3.504 1.00 91.25 73 THR A N 1
ATOM 510 C CA . THR A 1 73 ? -1.812 -3.714 4.637 1.00 91.25 73 THR A CA 1
ATOM 511 C C . THR A 1 73 ? -2.612 -3.412 5.895 1.00 91.25 73 THR A C 1
ATOM 513 O O . THR A 1 73 ? -3.545 -2.605 5.891 1.00 91.25 73 THR A O 1
ATOM 516 N N . THR A 1 74 ? -2.349 -4.136 6.969 1.00 91.69 74 THR A N 1
ATOM 517 C CA . THR A 1 74 ? -3.077 -3.968 8.228 1.00 91.69 74 THR A CA 1
ATOM 518 C C . THR A 1 74 ? -2.084 -3.932 9.362 1.00 91.69 74 THR A C 1
ATOM 520 O O . THR A 1 74 ? -1.181 -4.763 9.436 1.00 91.69 74 THR A O 1
ATOM 523 N N . ARG A 1 75 ? -2.263 -2.960 10.251 1.00 89.44 75 ARG A N 1
ATOM 524 C CA . ARG A 1 75 ? -1.393 -2.753 11.402 1.00 89.44 75 ARG A CA 1
ATOM 525 C C . ARG A 1 75 ? -2.181 -2.908 12.678 1.00 89.44 75 ARG A C 1
ATOM 527 O O . ARG A 1 75 ? -3.284 -2.379 12.793 1.00 89.44 75 ARG A O 1
ATOM 534 N N . THR A 1 76 ? -1.595 -3.605 13.637 1.00 90.38 76 THR A N 1
ATOM 535 C CA . THR A 1 76 ? -2.172 -3.744 14.968 1.00 90.38 76 THR A CA 1
ATOM 536 C C . THR A 1 76 ? -1.624 -2.647 15.860 1.00 90.38 76 THR A C 1
ATOM 538 O O . THR A 1 76 ? -0.410 -2.480 15.966 1.00 90.38 76 THR A O 1
ATOM 541 N N . ILE A 1 77 ? -2.521 -1.902 16.498 1.00 89.56 77 ILE A N 1
ATOM 542 C CA . ILE A 1 77 ? -2.171 -0.832 17.427 1.00 89.56 77 ILE A CA 1
ATOM 543 C C . ILE A 1 77 ? -2.855 -1.106 18.759 1.00 89.56 77 ILE A C 1
ATOM 545 O O . ILE A 1 77 ? -4.008 -1.533 18.807 1.00 89.56 77 ILE A O 1
ATOM 549 N N . ALA A 1 78 ? -2.141 -0.830 19.844 1.00 88.19 78 ALA A N 1
ATOM 550 C CA . ALA A 1 78 ? -2.660 -0.904 21.196 1.00 88.19 78 ALA A CA 1
ATOM 551 C C . ALA A 1 78 ? -3.200 0.462 21.645 1.00 88.19 78 ALA A C 1
ATOM 553 O O . ALA A 1 78 ? -2.484 1.465 21.630 1.00 88.19 78 ALA A O 1
ATOM 554 N N . ALA A 1 79 ? -4.459 0.500 22.078 1.00 88.19 79 ALA A N 1
ATOM 555 C CA . ALA A 1 79 ? -5.047 1.651 22.749 1.00 88.19 79 ALA A CA 1
ATOM 556 C C . ALA A 1 79 ? -5.116 1.402 24.264 1.00 88.19 79 ALA A C 1
ATOM 558 O O . ALA A 1 79 ? -5.783 0.453 24.692 1.00 88.19 79 ALA A O 1
ATOM 559 N N . PRO A 1 80 ? -4.491 2.257 25.093 1.00 85.88 80 PRO A N 1
ATOM 560 C CA . PRO A 1 80 ? -4.649 2.173 26.535 1.00 85.88 80 PRO A CA 1
ATOM 561 C C . PRO A 1 80 ? -6.051 2.652 26.933 1.00 85.88 80 PRO A C 1
ATOM 563 O O . PRO A 1 80 ? -6.431 3.797 26.675 1.00 85.88 80 PRO A O 1
ATOM 566 N N . VAL A 1 81 ? -6.817 1.781 27.585 1.00 86.69 81 VAL A N 1
ATOM 567 C CA . VAL A 1 81 ? -8.109 2.110 28.190 1.00 86.69 81 VAL A CA 1
ATOM 568 C C . VAL A 1 81 ? -7.902 2.251 29.692 1.00 86.69 81 VAL A C 1
ATOM 570 O O . VAL A 1 81 ? -7.591 1.288 30.394 1.00 86.69 81 VAL A O 1
ATOM 573 N N . VAL A 1 82 ? -8.058 3.474 30.192 1.00 85.56 82 VAL A N 1
ATOM 574 C CA . VAL A 1 82 ? -7.892 3.774 31.617 1.00 85.56 82 VAL A CA 1
ATOM 575 C C . VAL A 1 82 ? -9.109 3.268 32.392 1.00 85.56 82 VAL A C 1
ATOM 577 O O . VAL A 1 82 ? -10.247 3.459 31.948 1.00 85.56 82 VAL A O 1
ATOM 580 N N . ALA A 1 83 ? -8.880 2.649 33.555 1.00 84.69 83 ALA A N 1
ATOM 581 C CA . ALA A 1 83 ? -9.943 2.269 34.484 1.00 84.69 83 ALA A CA 1
ATOM 582 C C . ALA A 1 83 ? -10.902 3.438 34.747 1.00 84.69 83 ALA A C 1
ATOM 584 O O . ALA A 1 83 ? -10.482 4.586 34.872 1.00 84.69 83 ALA A O 1
ATOM 585 N N . GLY A 1 84 ? -12.197 3.133 34.827 1.00 82.31 84 GLY A N 1
ATOM 586 C CA . GLY A 1 84 ? -13.233 4.145 35.038 1.00 82.31 84 GLY A CA 1
ATOM 587 C C . GLY A 1 84 ? -13.573 4.982 33.801 1.00 82.31 84 GLY A C 1
ATOM 588 O O . GLY A 1 84 ? -14.381 5.892 33.906 1.00 82.31 84 GLY A O 1
ATOM 589 N N . SER A 1 85 ? -13.009 4.685 32.623 1.00 87.69 85 SER A N 1
ATOM 590 C CA . SER A 1 85 ? -13.472 5.317 31.381 1.00 87.69 85 SER A CA 1
ATOM 591 C C . SER A 1 85 ? -14.912 4.905 31.056 1.00 87.69 85 SER A C 1
ATOM 593 O O . SER A 1 85 ? -15.309 3.747 31.260 1.00 87.69 85 SER A O 1
ATOM 595 N N . ASP A 1 86 ? -15.671 5.842 30.492 1.00 87.44 86 ASP A N 1
ATOM 596 C CA . ASP A 1 86 ? -17.083 5.682 30.152 1.00 87.44 86 ASP A CA 1
ATOM 597 C C . ASP A 1 86 ? -17.345 5.836 28.652 1.00 87.44 86 ASP A C 1
ATOM 599 O O . ASP A 1 86 ? -16.467 6.154 27.840 1.00 87.44 86 ASP A O 1
ATOM 603 N N . THR A 1 87 ? -18.581 5.547 28.250 1.00 89.19 87 THR A N 1
ATOM 604 C CA . THR A 1 87 ? -18.975 5.702 26.849 1.00 89.19 87 THR A CA 1
ATOM 605 C C . THR A 1 87 ? -18.845 7.163 26.426 1.00 89.19 87 THR A C 1
ATOM 607 O O . THR A 1 87 ? -19.412 8.061 27.034 1.00 89.19 87 THR A O 1
ATOM 610 N N . GLY A 1 88 ? -18.131 7.406 25.330 1.00 89.06 88 GLY A N 1
ATOM 611 C CA . GLY A 1 88 ? -17.839 8.750 24.840 1.00 89.06 88 GLY A CA 1
ATOM 612 C C . GLY A 1 88 ? -16.442 9.258 25.185 1.00 89.06 88 GLY A C 1
ATOM 613 O O . GLY A 1 88 ? -16.014 10.218 24.540 1.00 89.06 88 GLY A O 1
ATOM 614 N N . THR A 1 89 ? -15.704 8.592 26.083 1.00 90.94 89 THR A N 1
ATOM 6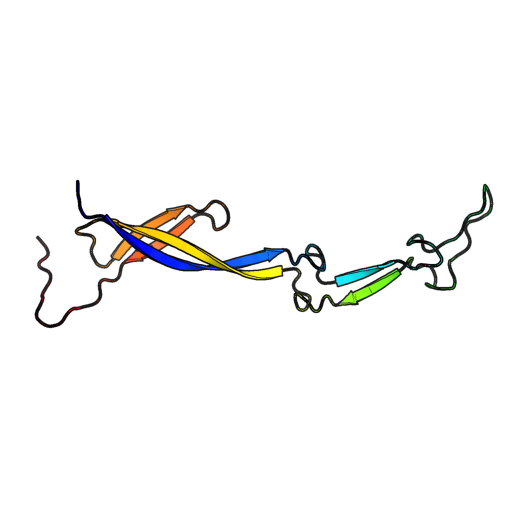15 C CA . THR A 1 89 ? -14.288 8.899 26.322 1.00 90.94 89 THR A CA 1
ATOM 616 C C . THR A 1 89 ? -13.506 8.829 25.011 1.00 90.94 89 THR A C 1
ATOM 618 O O . THR A 1 89 ? -13.638 7.883 24.226 1.00 90.94 89 THR A O 1
ATOM 621 N N . ARG A 1 90 ? -12.703 9.866 24.757 1.00 91.12 90 ARG A N 1
ATOM 622 C CA . ARG A 1 90 ? -11.839 9.963 23.579 1.00 91.12 90 ARG A CA 1
ATOM 623 C C . ARG A 1 90 ? -10.459 9.438 23.935 1.00 91.12 90 ARG A C 1
ATOM 625 O O . ARG A 1 90 ? -9.806 9.994 24.812 1.00 91.12 90 ARG A O 1
ATOM 632 N N . ILE A 1 91 ? -10.022 8.400 23.237 1.00 90.00 91 ILE A N 1
ATOM 633 C CA . ILE A 1 91 ? -8.684 7.833 23.390 1.00 90.00 91 ILE A CA 1
ATOM 634 C C . ILE A 1 91 ? -7.890 8.233 22.155 1.00 90.00 91 ILE A C 1
ATOM 636 O O . ILE A 1 91 ? -8.269 7.901 21.034 1.00 90.00 91 ILE A O 1
ATOM 640 N N . THR A 1 92 ? -6.810 8.976 22.360 1.00 90.19 92 THR A N 1
ATOM 641 C CA . THR A 1 92 ? -5.941 9.426 21.274 1.00 90.19 92 THR A CA 1
ATOM 642 C C . THR A 1 92 ? -4.689 8.571 21.264 1.00 90.19 92 THR A C 1
ATOM 644 O O . THR A 1 92 ? -3.953 8.543 22.248 1.00 90.19 92 THR A O 1
ATOM 647 N N . VAL A 1 93 ? -4.439 7.906 20.142 1.00 90.00 93 VAL A N 1
ATOM 648 C CA . VAL A 1 93 ? -3.231 7.118 19.906 1.00 90.00 93 VAL A CA 1
ATOM 649 C C . VAL A 1 93 ? -2.422 7.804 18.815 1.00 90.00 93 VAL A C 1
ATOM 651 O O . VAL A 1 93 ? -2.979 8.279 17.822 1.00 90.00 93 VAL A O 1
ATOM 654 N N . ARG A 1 94 ? -1.110 7.900 19.020 1.00 90.12 94 ARG A N 1
ATOM 655 C CA . ARG A 1 94 ? -0.180 8.435 18.031 1.00 90.12 94 ARG A CA 1
ATOM 656 C C . ARG A 1 94 ? 0.679 7.296 17.516 1.00 90.12 94 ARG A C 1
ATOM 658 O O . ARG A 1 94 ? 1.339 6.631 18.305 1.00 90.12 94 ARG A O 1
ATOM 665 N N . ASP A 1 95 ? 0.666 7.133 16.207 1.00 89.69 95 ASP A N 1
ATOM 666 C CA . ASP A 1 95 ? 1.499 6.202 15.469 1.00 89.69 95 ASP A CA 1
ATOM 667 C C . ASP A 1 95 ? 2.344 6.992 14.463 1.00 89.69 95 ASP A C 1
ATOM 669 O O . ASP A 1 95 ? 1.914 8.012 13.917 1.00 89.69 95 ASP A O 1
ATOM 673 N N . GLU A 1 96 ? 3.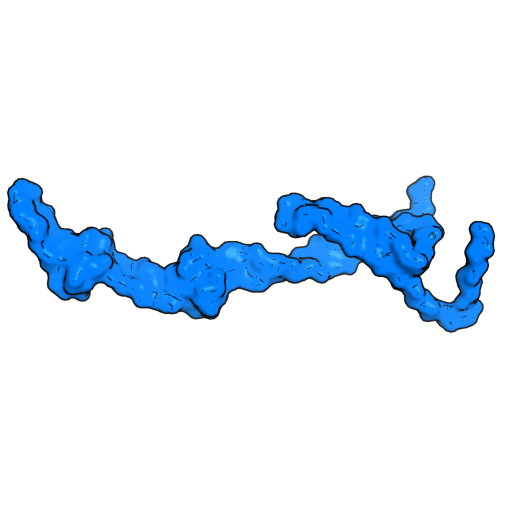573 6.549 14.250 1.00 86.25 96 GLU A N 1
ATOM 674 C CA . GLU A 1 96 ? 4.536 7.210 13.368 1.00 86.25 96 GLU A CA 1
ATOM 675 C C . GLU A 1 96 ? 4.132 7.183 11.888 1.00 86.25 96 GLU A C 1
ATOM 677 O O . GLU A 1 96 ? 4.455 8.113 11.149 1.00 86.25 96 GLU A O 1
ATOM 682 N N . LEU A 1 97 ? 3.389 6.161 11.463 1.00 83.25 97 LEU A N 1
ATOM 683 C CA . LEU A 1 97 ? 3.041 5.925 10.061 1.00 83.25 97 LEU A CA 1
ATOM 684 C C . LEU A 1 97 ? 1.567 6.237 9.775 1.00 83.25 97 LEU A C 1
ATOM 686 O O . LEU A 1 97 ? 1.240 6.734 8.698 1.00 83.25 97 LEU A O 1
ATOM 690 N N . LEU A 1 98 ? 0.688 6.035 10.755 1.00 83.31 98 LEU A N 1
ATOM 691 C CA . LEU A 1 98 ? -0.747 6.319 10.666 1.00 83.31 98 LEU A CA 1
ATOM 692 C C . LEU A 1 98 ? -1.134 7.693 11.231 1.00 83.31 98 LEU A C 1
ATOM 694 O O . LEU A 1 98 ? -2.269 8.144 11.058 1.00 83.31 98 LEU A O 1
ATOM 698 N N . GLY A 1 99 ? -0.207 8.388 11.890 1.00 87.50 99 GLY A N 1
ATOM 699 C CA . GLY A 1 99 ? -0.440 9.712 12.452 1.00 87.50 99 GLY A CA 1
ATOM 700 C C . GLY A 1 99 ? -1.247 9.668 13.751 1.00 87.50 99 GLY A C 1
ATOM 701 O O . GLY A 1 99 ? -0.900 8.964 14.695 1.00 87.50 99 GLY A O 1
ATOM 702 N N . VAL A 1 100 ? -2.294 10.492 13.854 1.00 90.31 100 VAL A N 1
ATOM 703 C CA . VAL A 1 100 ? -3.109 10.597 15.076 1.00 90.31 100 VAL A CA 1
ATOM 704 C C . VAL A 1 100 ? -4.456 9.929 14.863 1.00 90.31 100 VAL A C 1
ATOM 706 O O . VAL A 1 100 ? -5.265 10.379 14.053 1.00 90.31 100 VAL A O 1
ATOM 709 N N . ILE A 1 101 ? -4.723 8.900 15.658 1.00 89.56 101 ILE A N 1
ATOM 710 C CA . ILE A 1 101 ? -5.970 8.146 15.640 1.00 89.56 101 ILE A CA 1
ATOM 711 C C . ILE A 1 101 ? -6.760 8.521 16.889 1.00 89.56 101 ILE A C 1
ATOM 713 O O . ILE A 1 101 ? -6.271 8.401 18.010 1.00 89.56 101 ILE A O 1
ATOM 717 N N . THR A 1 102 ? -7.994 8.988 16.704 1.00 90.56 102 THR A N 1
ATOM 718 C CA . THR A 1 102 ? -8.915 9.244 17.818 1.00 90.56 102 THR A CA 1
ATOM 719 C C . THR A 1 102 ? -9.991 8.173 17.844 1.00 90.56 102 THR A C 1
ATOM 721 O O . THR A 1 102 ? -10.812 8.084 16.933 1.00 90.56 102 THR A O 1
ATOM 724 N N . LEU A 1 103 ? -10.018 7.398 18.918 1.00 89.81 103 LEU A N 1
ATOM 725 C CA . LEU A 1 103 ? -11.036 6.397 19.190 1.00 89.81 103 LEU A CA 1
ATOM 726 C C . LEU A 1 103 ? -12.094 6.983 20.119 1.00 89.81 103 LEU A C 1
ATOM 728 O O . LEU A 1 103 ? -11.788 7.746 21.037 1.00 89.81 103 LEU A O 1
ATOM 732 N N . ARG A 1 104 ? -13.348 6.590 19.904 1.00 91.06 104 ARG A N 1
ATOM 733 C CA . ARG A 1 104 ? -14.448 6.886 20.820 1.00 91.06 104 ARG A CA 1
ATOM 734 C C . ARG A 1 104 ? -14.863 5.598 21.510 1.00 91.06 104 ARG A C 1
ATOM 736 O O . ARG A 1 104 ? -15.375 4.692 20.854 1.00 91.06 104 ARG A O 1
ATOM 743 N N . LEU A 1 105 ? -14.660 5.536 22.820 1.00 90.12 105 LEU A N 1
ATOM 744 C CA . LEU A 1 105 ? -15.013 4.366 23.609 1.00 90.12 105 LEU A CA 1
ATOM 745 C C . LEU A 1 105 ? -16.535 4.182 23.631 1.00 90.12 105 LEU A C 1
ATOM 747 O O . LEU A 1 105 ? -17.289 5.127 23.877 1.00 90.12 105 LEU A O 1
ATOM 751 N N . ARG A 1 106 ? -16.984 2.952 23.389 1.00 89.69 106 ARG A N 1
ATOM 752 C CA . ARG A 1 106 ? -18.341 2.496 23.694 1.00 89.69 106 ARG A CA 1
ATOM 753 C C . ARG A 1 106 ? -18.231 1.293 24.610 1.00 89.69 106 ARG A C 1
ATOM 755 O O . ARG A 1 106 ? -17.638 0.288 24.229 1.00 89.69 106 ARG A O 1
ATOM 762 N N . VAL A 1 107 ? -18.802 1.408 25.800 1.00 87.94 107 VAL A N 1
ATOM 763 C CA . VAL A 1 107 ? -18.860 0.304 26.755 1.00 87.94 107 VAL A CA 1
ATOM 764 C C . VAL A 1 107 ? -20.073 -0.551 26.403 1.00 87.94 107 VAL A C 1
ATOM 766 O O . VAL A 1 107 ? -21.189 -0.042 26.305 1.00 87.94 107 VAL A O 1
ATOM 769 N N . ALA A 1 108 ? -19.854 -1.843 26.169 1.00 87.94 108 ALA A N 1
ATOM 770 C CA . ALA A 1 108 ? -20.943 -2.771 25.905 1.00 87.94 108 ALA A CA 1
ATOM 771 C C . ALA A 1 108 ? -21.761 -3.010 27.191 1.00 87.94 108 ALA A C 1
ATOM 773 O O . ALA A 1 108 ? -21.166 -3.182 28.259 1.00 87.94 108 ALA A O 1
ATOM 774 N N . PRO A 1 109 ? -23.104 -3.033 27.120 1.00 87.75 109 PRO A N 1
ATOM 775 C CA . PRO A 1 109 ? -23.931 -3.366 28.270 1.00 87.75 109 PRO A CA 1
ATOM 776 C C . PRO A 1 109 ? -23.721 -4.832 28.656 1.00 87.75 109 PRO A C 1
ATOM 778 O O . PRO A 1 109 ? -23.702 -5.711 27.794 1.00 87.75 109 PRO A O 1
ATOM 781 N N . VAL A 1 110 ? -23.598 -5.098 29.955 1.00 88.50 110 VAL A N 1
ATOM 782 C CA . VAL A 1 110 ? -23.494 -6.458 30.493 1.00 88.50 110 VAL A CA 1
ATOM 783 C C . VAL A 1 110 ? -24.760 -6.784 31.304 1.00 88.50 110 VAL A C 1
ATOM 785 O O . VAL A 1 110 ? -25.187 -5.959 32.116 1.00 88.50 110 VAL A O 1
ATOM 788 N N . PRO A 1 111 ? -25.412 -7.943 31.085 1.00 92.25 111 PRO A N 1
ATOM 789 C CA . PRO A 1 111 ? -26.658 -8.283 31.771 1.00 92.25 111 PRO A CA 1
ATOM 790 C C . PRO A 1 111 ? -26.487 -8.334 33.292 1.00 92.25 111 PRO A C 1
ATOM 792 O O . PRO A 1 111 ? -25.531 -8.923 33.787 1.00 92.25 111 PRO A O 1
ATOM 795 N N . GLY A 1 112 ? -27.430 -7.753 34.036 1.00 91.19 112 GLY A N 1
ATOM 796 C CA . GLY A 1 112 ? -27.419 -7.766 35.504 1.00 91.19 112 GLY A CA 1
ATOM 797 C C . GLY A 1 112 ? -26.539 -6.698 36.162 1.00 91.19 112 GLY A C 1
ATOM 798 O O . GLY A 1 112 ? -26.542 -6.605 37.386 1.00 91.19 112 GLY A O 1
ATOM 799 N N . PHE A 1 113 ? -25.844 -5.859 35.386 1.00 86.06 113 PHE A N 1
ATOM 800 C CA . PHE A 1 113 ? -25.086 -4.728 35.921 1.00 86.06 113 PHE A CA 1
ATOM 801 C C . PHE A 1 113 ? -25.593 -3.409 35.346 1.00 86.06 113 PHE A C 1
ATOM 803 O O . PHE A 1 113 ? -25.885 -3.289 34.158 1.00 86.06 113 PHE A O 1
ATOM 810 N N . VAL A 1 114 ? -25.652 -2.398 36.208 1.00 84.69 114 VAL A N 1
ATOM 811 C CA . VAL A 1 114 ? -2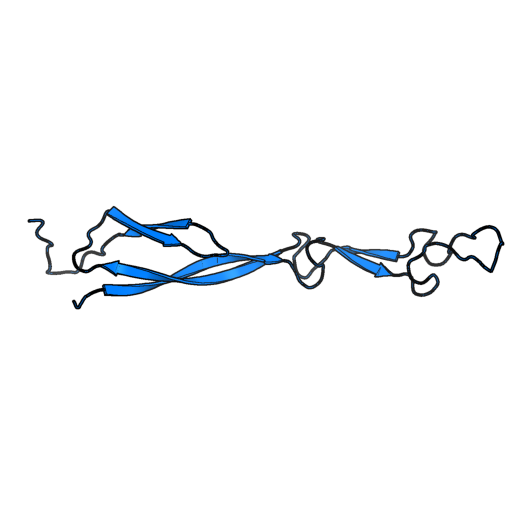5.969 -1.018 35.844 1.00 84.69 114 VAL A CA 1
ATOM 812 C C . VAL A 1 114 ? -24.805 -0.160 36.309 1.00 84.69 114 VAL A C 1
ATOM 814 O O . VAL A 1 114 ? -24.432 -0.207 37.482 1.00 84.69 114 VAL A O 1
ATOM 817 N N . ARG A 1 115 ? -24.214 0.605 35.389 1.00 76.62 115 ARG A N 1
ATOM 818 C CA . ARG A 1 115 ? -23.225 1.619 35.757 1.00 76.62 115 ARG A CA 1
ATOM 819 C C . ARG A 1 115 ? -23.933 2.729 36.524 1.00 76.62 115 ARG A C 1
ATOM 821 O O . ARG A 1 115 ? -24.969 3.213 36.079 1.00 76.62 115 ARG A O 1
ATOM 828 N N . ARG A 1 116 ? -23.380 3.105 37.673 1.00 76.94 116 ARG A N 1
ATOM 829 C CA . ARG A 1 116 ? -23.769 4.329 38.368 1.00 76.94 116 ARG A CA 1
ATOM 830 C C . ARG A 1 116 ? -22.708 5.375 38.086 1.00 76.94 116 ARG A C 1
ATOM 832 O O . ARG A 1 116 ? -21.531 5.123 38.318 1.00 76.94 116 ARG A O 1
ATOM 839 N N . GLU A 1 117 ? -23.155 6.480 37.518 1.00 64.25 117 GLU A N 1
ATOM 840 C CA . GLU A 1 117 ? -22.385 7.706 37.375 1.00 64.25 117 GLU A CA 1
ATOM 841 C C . GLU A 1 117 ? -22.438 8.389 38.749 1.00 64.25 117 GLU A C 1
ATOM 843 O O . GLU A 1 117 ? -23.532 8.551 39.296 1.00 64.25 117 GLU A O 1
ATOM 848 N N . GLU A 1 118 ? -21.283 8.685 39.342 1.00 56.53 118 GLU A N 1
ATOM 849 C CA . GLU A 1 118 ? -21.182 9.511 40.554 1.00 56.53 118 GLU A CA 1
ATOM 850 C C . GLU A 1 118 ? -20.788 10.938 40.167 1.00 56.53 118 GLU A C 1
ATOM 852 O O . GLU A 1 118 ? -19.916 11.079 39.275 1.00 56.53 118 GLU A O 1
#

Radius of gyration: 27.89 Å; chains: 1; bounding box: 60×19×76 Å

Sequence (118 aa):
MEGAGSHEFAVGDREICDSCQGAGRTVRRCETCGGRGYWQFGSSVPTKCDACGGKGGAESPCHGCALSGWVATTRTIAAPVVAGSDTGTRITVRDELLGVITLRLRVAPVPGFVRREE

Foldseek 3Di:
DDAWDKDKDKDKDKDFQPQPRLQQKDWAFDPVVRQQQWDDDPPDDTHGDPSVRSRRTDIGGDPSCRSRRIDMDMDMDIFTDGPPDAFQDWTWDADPRVGIDIDGDHDDDDPPDDDDDD

Organism: NCBI:txid478107

InterPro domains:
  IPR036410 Heat shock protein DnaJ, cysteine-rich domain superfamily [SSF57938] (8-71)

Secondary structure (DSSP, 8-state):
----EEEEEEEEEEEE-TTTTTSSEEEEE-TTTTTSSEE--TTSPPEE-GGGTTSSEEEEE-TTTTTSSEEEEEEEEEEEE-TT--TT-EEEEEETTTEEEEEE--PPP-TT--PPP-

pLDDT: mean 87.9, std 9.73, range [39.91, 95.38]